Protein AF-A0A933RYH8-F1 (afdb_monomer)

Mean predicted aligned error: 13.93 Å

Secondary structure (DSSP, 8-state):
--------------------------EEEE-S-TT-EEEEESSHHHHHHHHTTT--EEEE-HHHHSTTTTS-----

Organism: Rhodopseudomonas palustris (NCBI:txid1076)

pLDDT: mean 76.75, std 16.55, range [42.53, 97.19]

InterPro domains:
  IPR021937 Protein of unknown function DUF3551 [PF12071] (4-67)

Foldseek 3Di:
DDDDDDDDDDDDDDPDDDDDDDPPQFKWKDLPDPPDTRRPHNDPVVRVVVCPPSHTDMDTDVCVVVPPPPPPDPPD

Sequence (76 aa):
MKKLLMLSVVGVGLLNAGAASAASYKWCVNYGTADALECEYRTLAQCRASASGVGGECSVNPHLLFGNASTQTPVR

Structure (mmCIF, N/CA/C/O backbone):
data_AF-A0A933RYH8-F1
#
_entry.id   AF-A0A933RYH8-F1
#
loop_
_atom_site.group_PDB
_atom_site.id
_atom_site.type_symbol
_atom_site.label_atom_id
_atom_site.label_alt_id
_atom_site.label_comp_id
_atom_site.label_asym_id
_atom_site.label_entity_id
_atom_site.label_seq_id
_atom_site.pdbx_PDB_ins_code
_atom_site.Cartn_x
_atom_site.Cartn_y
_atom_site.Cartn_z
_atom_site.occupancy
_atom_site.B_iso_or_equiv
_atom_site.auth_seq_id
_atom_site.auth_comp_id
_atom_site.auth_asym_id
_atom_site.auth_atom_id
_atom_site.pdbx_PDB_model_num
ATOM 1 N N . MET A 1 1 ? 31.992 -1.454 57.175 1.00 42.53 1 MET A N 1
ATOM 2 C CA . MET A 1 1 ? 31.777 -2.435 56.089 1.00 42.53 1 MET A CA 1
ATOM 3 C C . MET A 1 1 ? 30.319 -2.880 56.105 1.00 42.53 1 MET A C 1
ATOM 5 O O . MET A 1 1 ? 29.946 -3.651 56.976 1.00 42.53 1 MET A O 1
ATOM 9 N N . LYS A 1 2 ? 29.466 -2.329 55.232 1.00 44.56 2 LYS A N 1
ATOM 10 C CA . LYS A 1 2 ? 28.075 -2.783 55.060 1.00 44.56 2 LYS A CA 1
ATOM 11 C C . LYS A 1 2 ? 27.994 -3.425 53.675 1.00 44.56 2 LYS A C 1
ATOM 13 O O . LYS A 1 2 ? 28.111 -2.727 52.676 1.00 44.56 2 LYS A O 1
ATOM 18 N N . LYS A 1 3 ? 27.913 -4.756 53.628 1.00 48.88 3 LYS A N 1
ATOM 19 C CA . LYS A 1 3 ? 27.781 -5.518 52.382 1.00 48.88 3 LYS A CA 1
ATOM 20 C C . LYS A 1 3 ? 26.338 -5.353 51.899 1.00 48.88 3 LYS A C 1
ATOM 22 O O . LYS A 1 3 ? 25.438 -5.943 52.486 1.00 48.88 3 LYS A O 1
ATOM 27 N N . LEU A 1 4 ? 26.117 -4.503 50.896 1.00 59.47 4 LEU A N 1
ATOM 28 C CA . LEU A 1 4 ? 24.839 -4.448 50.189 1.00 59.47 4 LEU A CA 1
ATOM 29 C C . LEU A 1 4 ? 24.708 -5.724 49.352 1.00 59.47 4 LEU A C 1
ATOM 31 O O . LEU A 1 4 ? 25.424 -5.909 48.372 1.00 59.47 4 LEU A O 1
ATOM 35 N N . LEU A 1 5 ? 23.818 -6.617 49.776 1.00 61.69 5 LEU A N 1
ATOM 36 C CA . LEU A 1 5 ? 23.367 -7.753 48.981 1.00 61.69 5 LEU A CA 1
ATOM 37 C C . LEU A 1 5 ? 22.429 -7.222 47.890 1.00 61.69 5 LEU A C 1
ATOM 39 O O . LEU A 1 5 ? 21.309 -6.810 48.182 1.00 61.69 5 LEU A O 1
ATOM 43 N N . MET A 1 6 ? 22.902 -7.201 46.642 1.00 58.38 6 MET A N 1
ATOM 44 C CA . MET A 1 6 ? 22.043 -7.011 45.473 1.00 58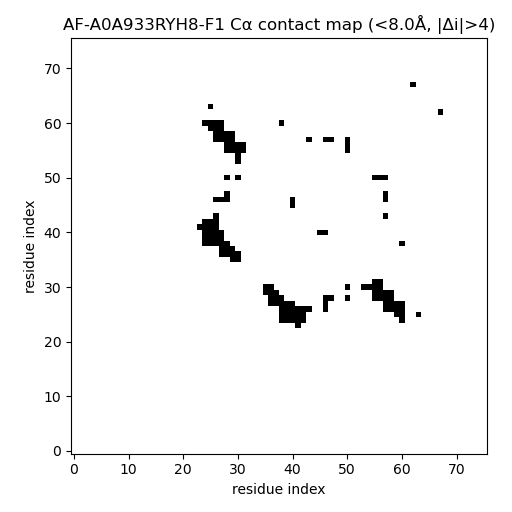.38 6 MET A CA 1
ATOM 45 C C . MET A 1 6 ? 21.218 -8.282 45.265 1.00 58.38 6 MET A C 1
ATOM 47 O O . MET A 1 6 ? 21.769 -9.346 44.992 1.00 58.38 6 MET A O 1
ATOM 51 N N . LEU A 1 7 ? 19.899 -8.165 45.405 1.00 63.12 7 LEU A N 1
ATOM 52 C CA . LEU A 1 7 ? 18.946 -9.214 45.062 1.00 63.12 7 LEU A CA 1
ATOM 53 C C . LEU A 1 7 ? 18.513 -8.995 43.604 1.00 63.12 7 LEU A C 1
ATOM 55 O O . LEU A 1 7 ? 17.668 -8.150 43.316 1.00 63.12 7 LEU A O 1
ATOM 59 N N . SER A 1 8 ? 19.134 -9.705 42.667 1.00 62.66 8 SER A N 1
ATOM 60 C CA . SER A 1 8 ? 18.743 -9.696 41.256 1.00 62.66 8 SER A CA 1
ATOM 61 C C . SER A 1 8 ? 17.536 -10.616 41.048 1.00 62.66 8 SER A C 1
ATOM 63 O O . SER A 1 8 ? 17.656 -11.839 41.060 1.00 62.66 8 SER A O 1
ATOM 65 N N . VAL A 1 9 ? 16.354 -10.026 40.853 1.00 71.62 9 VAL A N 1
ATOM 66 C CA . VAL A 1 9 ? 15.160 -10.754 40.403 1.00 71.62 9 VAL A CA 1
ATOM 67 C C . VAL A 1 9 ? 15.284 -10.989 38.899 1.00 71.62 9 VAL A C 1
ATOM 69 O O . VAL A 1 9 ? 15.126 -10.068 38.101 1.00 71.62 9 VAL A O 1
ATOM 72 N N . VAL A 1 10 ? 15.572 -12.229 38.504 1.00 72.19 10 VAL A N 1
ATOM 73 C CA . VAL A 1 10 ? 15.420 -12.681 37.116 1.00 72.19 10 VAL A CA 1
ATOM 74 C C . VAL A 1 10 ? 13.946 -13.022 36.906 1.00 72.19 10 VAL A C 1
ATOM 76 O O . VAL A 1 10 ? 13.472 -14.077 37.320 1.00 72.19 10 VAL A O 1
ATOM 79 N N . GLY A 1 11 ? 13.203 -12.099 36.298 1.00 70.44 11 GLY A N 1
ATOM 80 C CA . GLY A 1 11 ? 11.844 -12.358 35.834 1.00 70.44 11 GLY A CA 1
ATOM 81 C C . GLY A 1 11 ? 11.882 -13.171 34.543 1.00 70.44 11 GLY A C 1
ATOM 82 O O . GLY A 1 11 ? 12.229 -12.641 33.491 1.00 70.44 11 GLY A O 1
ATOM 83 N N . VAL A 1 12 ? 11.529 -14.455 34.610 1.00 71.62 12 VAL A N 1
ATOM 84 C CA . VAL A 1 12 ? 11.313 -15.281 33.414 1.00 71.62 12 VAL A CA 1
ATOM 85 C C . VAL A 1 12 ? 9.909 -14.980 32.889 1.00 71.62 12 VAL A C 1
ATOM 87 O O . VAL A 1 12 ? 8.915 -15.445 33.442 1.00 71.62 12 VAL A O 1
ATOM 90 N N . GLY A 1 13 ? 9.821 -14.156 31.844 1.00 70.50 13 GLY A N 1
ATOM 91 C CA . GLY A 1 13 ? 8.572 -13.909 31.128 1.00 70.50 13 GLY A CA 1
ATOM 92 C C . GLY A 1 13 ? 8.221 -15.097 30.233 1.00 70.50 13 GLY A C 1
ATOM 93 O O . GLY A 1 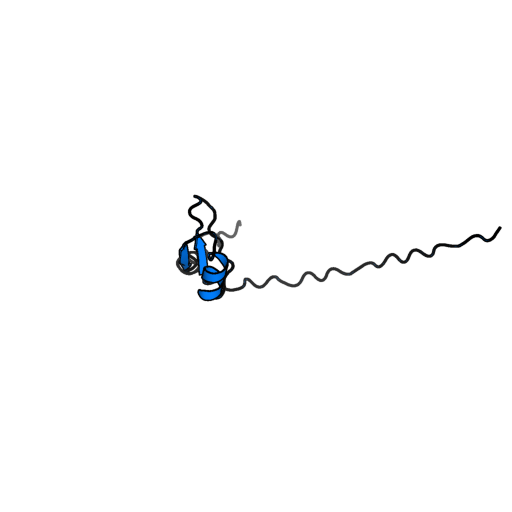13 ? 8.991 -15.454 29.344 1.00 70.50 13 GLY A O 1
ATOM 94 N N . LEU A 1 14 ? 7.057 -15.709 30.456 1.00 70.50 14 LEU A N 1
ATOM 95 C CA . LEU A 1 14 ? 6.486 -16.700 29.545 1.00 70.50 14 LEU A CA 1
ATOM 96 C C . LEU A 1 14 ? 6.028 -15.982 28.267 1.00 70.50 14 LEU A C 1
ATOM 98 O O . LEU A 1 14 ? 5.069 -15.212 28.289 1.00 70.50 14 LEU A O 1
ATOM 102 N N . LEU A 1 15 ? 6.719 -16.221 27.153 1.00 72.00 15 LEU A N 1
ATOM 103 C CA . LEU A 1 15 ? 6.304 -15.739 25.838 1.00 72.00 15 LEU A CA 1
ATOM 104 C C . LEU A 1 15 ? 5.142 -16.617 25.351 1.00 72.00 15 LEU A C 1
ATOM 106 O O . LEU A 1 15 ? 5.349 -17.738 24.892 1.00 72.00 15 LEU A O 1
ATOM 110 N N . ASN A 1 16 ? 3.910 -16.126 25.483 1.00 63.28 16 ASN A N 1
ATOM 111 C CA . ASN A 1 16 ? 2.737 -16.783 24.914 1.00 63.28 16 ASN A CA 1
ATOM 112 C C . ASN A 1 16 ? 2.669 -16.475 23.409 1.00 63.28 16 ASN A C 1
ATOM 114 O O . ASN A 1 16 ? 2.220 -15.401 23.007 1.00 63.28 16 ASN A O 1
ATOM 118 N N . ALA A 1 17 ? 3.152 -17.398 22.577 1.00 63.06 17 ALA A N 1
ATOM 119 C CA . ALA A 1 17 ? 3.021 -17.311 21.127 1.00 63.06 17 ALA A CA 1
ATOM 120 C C . ALA A 1 17 ? 1.582 -17.679 20.723 1.00 63.06 17 ALA A C 1
ATOM 122 O O . ALA A 1 17 ? 1.247 -18.847 20.539 1.00 63.06 17 ALA A O 1
ATOM 123 N N . GLY A 1 18 ? 0.708 -16.675 20.626 1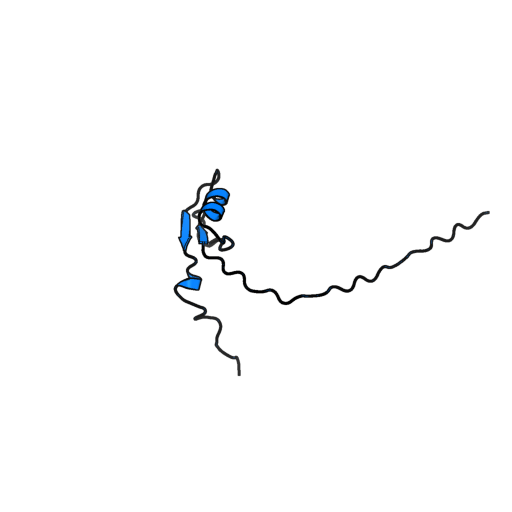.00 61.25 18 GLY A N 1
ATOM 124 C CA . GLY A 1 18 ? -0.624 -16.845 20.046 1.00 61.25 18 GLY A CA 1
ATOM 125 C C . GLY A 1 18 ? -0.545 -17.138 18.544 1.00 61.25 18 GLY A C 1
ATOM 126 O O . GLY A 1 18 ? 0.361 -16.665 17.858 1.00 61.25 18 GLY A O 1
ATOM 127 N N . ALA A 1 19 ? -1.503 -17.906 18.020 1.00 61.84 19 ALA A N 1
ATOM 128 C CA . ALA A 1 19 ? -1.608 -18.161 16.587 1.00 61.84 19 ALA A CA 1
ATOM 129 C C . ALA A 1 19 ? -1.805 -16.840 15.818 1.00 61.84 19 ALA A C 1
ATOM 131 O O . ALA A 1 19 ? -2.766 -16.106 16.061 1.00 61.84 19 ALA A O 1
ATOM 132 N N . ALA A 1 20 ? -0.905 -16.541 14.878 1.00 60.28 20 ALA A N 1
ATOM 133 C CA . ALA A 1 20 ? -1.055 -15.405 13.979 1.00 60.28 20 ALA A CA 1
ATOM 134 C C . ALA A 1 20 ? -2.214 -15.689 13.015 1.00 60.28 20 ALA A C 1
ATOM 136 O O . ALA A 1 20 ? -2.119 -16.532 12.126 1.00 60.28 20 ALA A O 1
ATOM 137 N N . SER A 1 21 ? -3.337 -15.001 13.211 1.00 56.09 21 SER A N 1
ATOM 138 C CA . SER A 1 21 ? -4.434 -15.036 12.246 1.00 56.09 21 SER A CA 1
ATOM 139 C C . SER A 1 21 ? -4.039 -14.196 11.037 1.00 56.09 21 SER A C 1
ATOM 141 O O . SER A 1 21 ? -3.718 -13.017 11.194 1.00 56.09 21 SER A O 1
ATOM 143 N N . ALA A 1 22 ? -4.063 -14.788 9.840 1.00 62.59 22 ALA A N 1
ATOM 144 C CA . ALA A 1 22 ? -3.831 -14.062 8.598 1.00 62.59 22 ALA A CA 1
ATOM 145 C C . ALA A 1 22 ? -4.914 -12.986 8.448 1.00 62.59 22 ALA A C 1
ATOM 147 O O . ALA A 1 22 ? -6.068 -13.278 8.128 1.00 62.59 22 ALA A O 1
ATOM 148 N N . ALA A 1 23 ? -4.566 -11.735 8.744 1.00 67.81 23 ALA A N 1
ATOM 149 C CA . ALA A 1 23 ? -5.482 -10.632 8.538 1.00 67.81 23 ALA A CA 1
ATOM 150 C C . ALA A 1 23 ? -5.765 -10.500 7.034 1.00 67.81 23 ALA A C 1
ATOM 152 O O . ALA A 1 23 ? -4.857 -10.539 6.206 1.00 67.81 23 ALA A O 1
ATOM 153 N N . SER A 1 24 ? -7.040 -10.357 6.673 1.00 78.25 24 SER A N 1
ATOM 154 C CA . SER A 1 24 ? -7.439 -10.150 5.282 1.00 78.25 24 SER A CA 1
ATOM 155 C C . SER A 1 24 ? -7.072 -8.730 4.847 1.00 78.25 24 SER A C 1
ATOM 157 O O . SER A 1 24 ? -7.833 -7.781 5.052 1.00 78.25 24 SER A O 1
ATOM 159 N N . TYR A 1 25 ? -5.885 -8.572 4.266 1.00 90.12 25 TYR A N 1
ATOM 160 C CA . TYR A 1 25 ? -5.422 -7.313 3.692 1.00 90.12 25 TYR A CA 1
ATOM 161 C C . TYR A 1 25 ? -5.850 -7.216 2.231 1.00 90.12 25 TYR A C 1
ATOM 163 O O . TYR A 1 25 ? -5.338 -7.917 1.357 1.00 90.12 25 TYR A O 1
ATOM 171 N N . LYS A 1 26 ? -6.850 -6.367 1.980 1.00 92.44 26 LYS A N 1
ATOM 172 C CA . LYS A 1 26 ? -7.488 -6.237 0.667 1.00 92.44 26 LYS A CA 1
ATOM 173 C C . LYS A 1 26 ? -6.699 -5.365 -0.301 1.00 92.44 26 LYS A C 1
ATOM 175 O O . LYS A 1 26 ? -6.854 -5.528 -1.508 1.00 92.44 26 LYS A O 1
ATOM 180 N N . TRP A 1 27 ? -5.895 -4.443 0.210 1.00 95.06 27 TRP A N 1
ATOM 181 C CA . TRP A 1 27 ? -5.260 -3.408 -0.593 1.00 95.06 27 TRP A CA 1
ATOM 182 C C . TRP A 1 27 ? -3.750 -3.476 -0.465 1.00 95.06 27 TRP A C 1
ATOM 184 O O . TRP A 1 27 ? -3.230 -3.696 0.630 1.00 95.06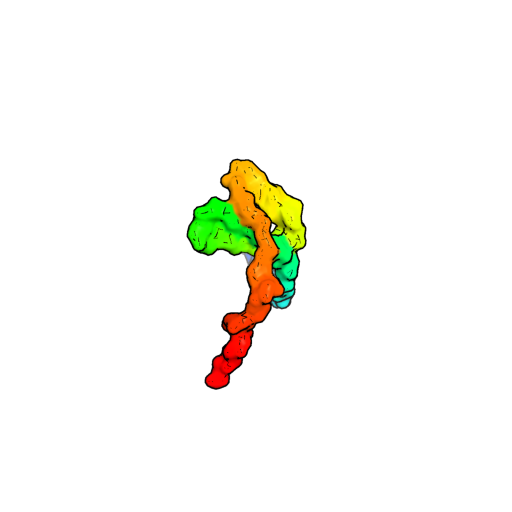 27 TRP A O 1
ATOM 194 N N . CYS A 1 28 ? -3.080 -3.234 -1.585 1.00 94.38 28 CYS A N 1
ATOM 195 C CA . CYS A 1 28 ? -1.641 -3.073 -1.639 1.00 94.38 28 CYS A CA 1
ATOM 196 C C . CYS A 1 28 ? -1.267 -1.740 -2.273 1.00 94.38 28 CYS A C 1
ATOM 198 O O . CYS A 1 28 ? -2.041 -1.207 -3.072 1.00 94.38 28 CYS A O 1
ATOM 200 N N . VAL A 1 29 ? -0.083 -1.236 -1.941 1.00 95.25 29 VAL A N 1
ATOM 201 C CA . VAL A 1 29 ? 0.535 -0.083 -2.605 1.00 95.25 29 VAL A CA 1
ATOM 202 C C . VAL A 1 29 ? 1.749 -0.540 -3.410 1.00 95.25 29 VAL A C 1
ATOM 204 O O . VAL A 1 29 ? 2.511 -1.397 -2.966 1.00 95.25 29 VAL A O 1
ATOM 207 N N . ASN A 1 30 ? 1.918 0.036 -4.596 1.00 94.12 30 ASN A N 1
ATOM 208 C CA . ASN A 1 30 ? 3.108 -0.096 -5.425 1.00 94.12 30 ASN A CA 1
ATOM 209 C C . ASN A 1 30 ? 3.781 1.278 -5.549 1.00 94.12 30 ASN A C 1
ATOM 211 O O . ASN A 1 30 ? 3.170 2.220 -6.056 1.00 94.12 30 ASN A O 1
ATOM 215 N N . TYR A 1 31 ? 5.031 1.392 -5.103 1.00 91.81 31 TYR A N 1
ATOM 216 C CA . TYR A 1 31 ? 5.809 2.637 -5.156 1.00 91.81 31 T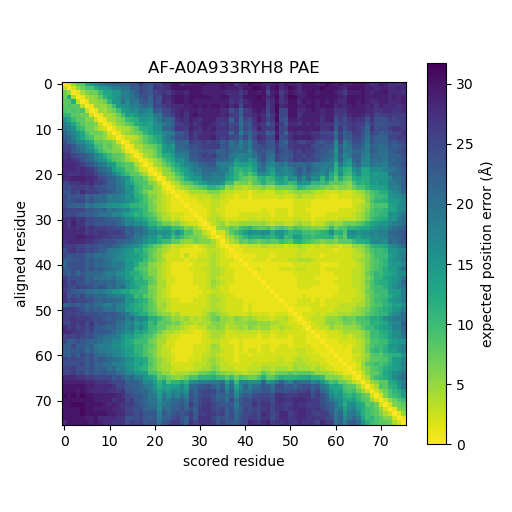YR A CA 1
ATOM 217 C C . TYR A 1 31 ? 6.587 2.833 -6.473 1.00 91.81 31 TYR A C 1
ATOM 219 O O . TYR A 1 31 ? 7.381 3.762 -6.592 1.00 91.81 31 TYR A O 1
ATOM 227 N N . GLY A 1 32 ? 6.378 1.973 -7.473 1.00 85.19 32 GLY A N 1
ATOM 228 C CA . GLY A 1 32 ? 7.087 1.990 -8.755 1.00 85.19 32 GLY A CA 1
ATOM 229 C C . GLY A 1 32 ? 8.471 1.336 -8.709 1.00 85.19 32 GLY A C 1
ATOM 230 O O . GLY A 1 32 ? 9.227 1.433 -9.674 1.00 85.19 32 GLY A O 1
ATOM 231 N N . THR A 1 33 ? 8.816 0.672 -7.605 1.00 80.56 33 THR A N 1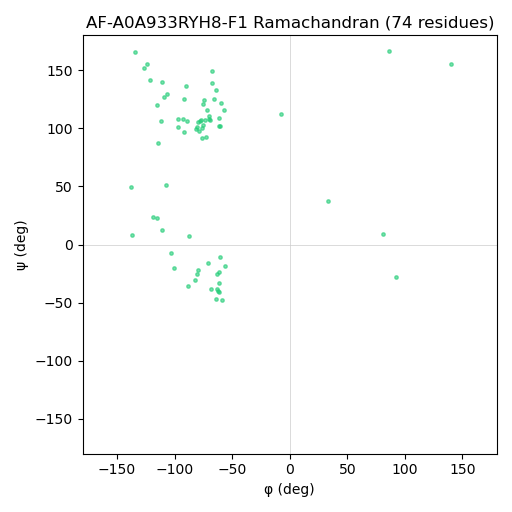
ATOM 232 C CA . THR A 1 33 ? 10.011 -0.168 -7.492 1.00 80.56 33 THR A CA 1
ATOM 233 C C . THR A 1 33 ? 9.651 -1.593 -7.903 1.00 80.56 33 THR A C 1
ATOM 235 O O . THR A 1 33 ? 8.586 -2.094 -7.552 1.00 80.56 33 THR A O 1
ATOM 238 N N . ALA A 1 34 ? 10.520 -2.230 -8.692 1.00 67.81 34 ALA A N 1
ATOM 239 C CA . ALA A 1 34 ? 10.198 -3.443 -9.449 1.00 67.81 34 ALA A CA 1
ATOM 240 C C . ALA A 1 34 ? 9.675 -4.631 -8.612 1.00 67.81 34 ALA A C 1
ATOM 242 O O . ALA A 1 34 ? 9.015 -5.501 -9.172 1.00 67.81 34 ALA A O 1
ATOM 243 N N . ASP A 1 35 ? 9.896 -4.645 -7.293 1.00 66.38 35 ASP A N 1
ATOM 244 C CA . ASP A 1 35 ? 9.665 -5.827 -6.456 1.00 66.38 35 ASP A CA 1
ATOM 245 C C . ASP A 1 35 ? 8.975 -5.552 -5.102 1.00 66.38 35 ASP A C 1
ATOM 247 O O . ASP A 1 35 ? 8.871 -6.465 -4.286 1.00 66.38 35 ASP A O 1
ATOM 251 N N . ALA A 1 36 ? 8.483 -4.335 -4.827 1.00 78.94 36 ALA A N 1
ATOM 252 C CA . ALA A 1 36 ? 7.873 -4.011 -3.526 1.00 78.94 36 ALA A CA 1
ATOM 253 C C . ALA A 1 36 ? 6.376 -3.694 -3.656 1.00 78.94 36 ALA A C 1
ATOM 255 O O . ALA A 1 36 ? 5.969 -2.541 -3.830 1.00 78.94 36 ALA A O 1
ATOM 256 N N . LEU A 1 37 ? 5.552 -4.741 -3.590 1.00 89.69 37 LEU A N 1
ATOM 257 C CA . LEU A 1 37 ? 4.111 -4.608 -3.401 1.00 89.69 37 LEU A CA 1
ATOM 258 C C . LEU A 1 37 ? 3.791 -4.790 -1.912 1.00 89.69 37 LEU A C 1
ATOM 260 O O . LEU A 1 37 ? 3.830 -5.907 -1.399 1.00 89.69 37 LEU A O 1
ATOM 264 N N . GLU A 1 38 ? 3.432 -3.708 -1.223 1.00 91.62 38 GLU A N 1
ATOM 265 C CA . GLU A 1 38 ? 3.157 -3.757 0.219 1.00 91.62 38 GLU A CA 1
ATOM 266 C C . GLU A 1 38 ? 1.657 -3.984 0.452 1.00 91.62 38 GLU A C 1
ATOM 268 O O . GLU A 1 38 ? 0.836 -3.098 0.201 1.00 91.62 38 GLU A O 1
ATOM 273 N N . CYS A 1 39 ? 1.286 -5.183 0.908 1.00 92.75 39 CYS A N 1
ATOM 274 C CA . CYS A 1 39 ? -0.098 -5.663 1.018 1.00 92.75 39 CYS A CA 1
ATOM 275 C C . CYS A 1 39 ? -0.604 -5.731 2.465 1.00 92.75 39 CYS A C 1
ATOM 277 O O . CYS A 1 39 ? -1.122 -6.757 2.904 1.00 92.75 39 CYS A O 1
ATOM 279 N N . GLU A 1 40 ? -0.459 -4.642 3.214 1.00 91.62 40 GLU A N 1
ATOM 280 C CA . GLU A 1 40 ? -0.766 -4.576 4.652 1.00 91.62 40 GLU A CA 1
ATOM 281 C C . GLU A 1 40 ? -1.989 -3.704 4.991 1.00 91.62 40 GLU A C 1
ATOM 283 O O . GLU A 1 40 ? -2.276 -3.415 6.157 1.00 91.62 40 GLU A O 1
ATOM 288 N N . TYR A 1 41 ? -2.778 -3.316 3.984 1.00 94.25 41 TYR A N 1
ATOM 289 C CA . TYR A 1 41 ? -3.888 -2.381 4.163 1.00 94.25 41 TYR A CA 1
ATOM 290 C C . TYR A 1 41 ? -5.254 -3.063 4.102 1.00 94.25 41 TYR A C 1
ATOM 292 O O . TYR A 1 41 ? -5.611 -3.776 3.157 1.00 94.25 41 TYR A O 1
ATOM 300 N N . ARG A 1 42 ? -6.088 -2.788 5.110 1.00 94.19 42 ARG A N 1
ATOM 301 C CA . ARG A 1 42 ? -7.473 -3.289 5.157 1.00 94.19 42 ARG A CA 1
ATOM 302 C C . ARG A 1 42 ? -8.429 -2.434 4.330 1.00 94.19 42 ARG A C 1
ATOM 304 O O . ARG A 1 42 ? -9.399 -2.950 3.779 1.00 94.19 42 ARG A O 1
ATOM 311 N N . THR A 1 43 ? -8.157 -1.133 4.212 1.00 94.88 43 THR A N 1
ATOM 312 C CA . THR A 1 43 ? -8.999 -0.182 3.472 1.00 94.88 43 THR A CA 1
ATOM 313 C C . THR A 1 43 ? -8.190 0.600 2.442 1.00 94.88 43 THR A C 1
ATOM 315 O O . THR A 1 43 ? -7.001 0.856 2.627 1.00 94.88 43 THR A O 1
ATOM 318 N N . LEU A 1 44 ? -8.857 1.029 1.366 1.00 95.56 44 LEU A N 1
ATOM 319 C CA . LEU A 1 44 ? -8.240 1.860 0.330 1.00 95.56 44 LEU A CA 1
ATOM 320 C C . LEU A 1 44 ? -7.756 3.200 0.899 1.00 95.56 44 LEU A C 1
ATOM 322 O O . LEU A 1 44 ? -6.740 3.725 0.461 1.00 95.56 44 LEU A O 1
ATOM 326 N N . ALA A 1 45 ? -8.469 3.742 1.890 1.00 97.19 45 ALA A N 1
ATOM 327 C CA . ALA A 1 45 ? -8.070 4.967 2.574 1.00 97.19 45 ALA A CA 1
ATOM 328 C C . ALA A 1 45 ? -6.731 4.799 3.306 1.00 97.19 45 ALA A C 1
ATOM 330 O O . ALA A 1 45 ? -5.896 5.692 3.235 1.00 97.19 45 ALA A O 1
ATOM 331 N N . GLN A 1 46 ? -6.503 3.646 3.946 1.00 96.25 46 GLN A N 1
ATOM 332 C CA . GLN A 1 46 ? -5.232 3.326 4.604 1.00 96.25 46 GLN A CA 1
ATOM 333 C C . GLN A 1 46 ? -4.081 3.245 3.596 1.00 96.25 46 GLN A C 1
ATOM 335 O O . GLN A 1 46 ? -3.060 3.890 3.796 1.00 96.25 46 GLN A O 1
ATOM 340 N N . CYS A 1 47 ? -4.290 2.544 2.476 1.00 96.31 47 CYS A N 1
ATOM 341 C CA . CYS A 1 47 ? -3.301 2.473 1.398 1.00 96.31 47 CYS A CA 1
ATOM 342 C C . CYS A 1 47 ? -2.954 3.868 0.849 1.00 96.31 47 CYS A C 1
ATOM 344 O O . CYS A 1 47 ? -1.788 4.241 0.751 1.00 96.31 47 CYS A O 1
ATOM 346 N N . ARG A 1 48 ? -3.974 4.684 0.552 1.00 96.25 48 ARG A N 1
ATOM 347 C CA . ARG A 1 48 ? -3.782 6.051 0.044 1.00 96.25 48 ARG A CA 1
ATOM 348 C C . ARG A 1 48 ? -3.078 6.950 1.048 1.00 96.25 48 ARG A C 1
ATOM 350 O O . ARG A 1 48 ? -2.262 7.766 0.638 1.00 96.25 48 ARG A O 1
ATOM 357 N N . ALA A 1 49 ? -3.385 6.813 2.337 1.00 96.62 49 ALA A N 1
ATOM 358 C CA . ALA A 1 49 ? -2.709 7.564 3.385 1.00 96.62 49 ALA A CA 1
ATOM 359 C C . ALA A 1 49 ? -1.210 7.236 3.428 1.00 96.62 49 ALA A C 1
ATOM 361 O O . ALA A 1 49 ? -0.407 8.155 3.529 1.00 96.62 49 ALA A O 1
ATOM 362 N N . SER A 1 50 ? -0.827 5.965 3.268 1.00 93.38 50 SER A N 1
ATOM 363 C CA . SER A 1 50 ? 0.585 5.567 3.170 1.00 93.38 50 SER A CA 1
ATOM 364 C C . SER A 1 50 ? 1.264 6.051 1.888 1.00 93.38 50 SER A C 1
ATOM 366 O O . SER A 1 50 ? 2.398 6.511 1.948 1.00 93.38 50 SER A O 1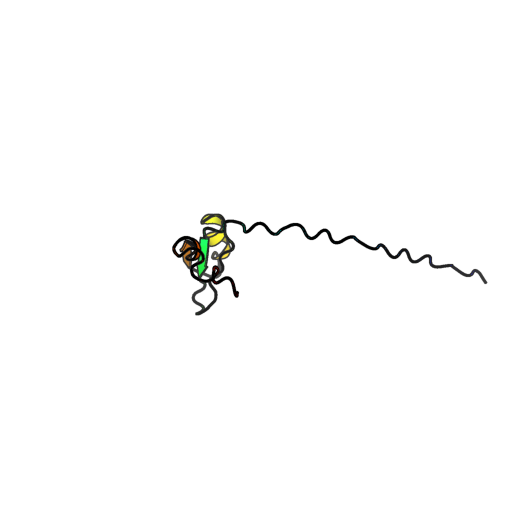
ATOM 368 N N . ALA A 1 51 ? 0.566 6.032 0.749 1.00 93.94 51 ALA A N 1
ATOM 369 C CA . ALA A 1 51 ? 1.082 6.571 -0.515 1.00 93.94 51 ALA A CA 1
ATOM 370 C C . ALA A 1 51 ? 1.167 8.114 -0.537 1.00 93.94 51 ALA A C 1
ATOM 372 O O . ALA A 1 51 ? 1.811 8.707 -1.408 1.00 93.94 51 ALA A O 1
ATOM 373 N N . SER A 1 52 ? 0.490 8.790 0.395 1.00 92.81 52 SER A N 1
ATOM 374 C CA . SER A 1 52 ? 0.436 10.250 0.438 1.00 92.81 52 SER A CA 1
ATOM 375 C C . SER A 1 52 ? 1.821 10.824 0.744 1.00 92.81 52 SER A C 1
ATOM 377 O O . SER A 1 52 ? 2.440 10.489 1.747 1.00 92.81 52 SER A O 1
ATOM 379 N N . GLY A 1 53 ? 2.308 11.716 -0.118 1.00 86.50 53 GLY A N 1
ATOM 380 C CA . GLY A 1 53 ? 3.584 12.421 0.062 1.00 86.50 53 GLY A CA 1
ATOM 381 C C . GLY A 1 53 ? 4.796 11.745 -0.585 1.00 86.50 53 GLY A C 1
ATOM 382 O O . GLY A 1 53 ? 5.706 12.451 -1.006 1.00 86.50 53 GLY A O 1
ATOM 383 N N . VAL A 1 54 ? 4.785 10.419 -0.736 1.00 86.44 54 VAL A N 1
ATOM 384 C CA . VAL A 1 54 ? 5.838 9.649 -1.432 1.00 86.44 54 VAL A CA 1
ATOM 385 C C . VAL A 1 54 ? 5.455 9.257 -2.863 1.00 86.44 54 VAL A C 1
ATOM 387 O O . VAL A 1 54 ? 6.333 9.012 -3.686 1.00 86.44 54 VAL A O 1
ATOM 390 N N . GLY A 1 55 ? 4.158 9.260 -3.185 1.00 88.31 55 GLY A N 1
ATOM 391 C CA . GLY A 1 55 ? 3.638 8.706 -4.434 1.00 88.31 55 GLY A CA 1
ATOM 392 C C . GLY A 1 55 ? 3.375 7.204 -4.306 1.00 88.31 55 GLY A C 1
ATOM 393 O O . GLY A 1 55 ? 3.769 6.581 -3.327 1.00 88.31 55 GLY A O 1
ATOM 394 N N . GLY A 1 56 ? 2.657 6.627 -5.267 1.00 91.69 56 GLY A N 1
ATOM 395 C CA . GLY A 1 56 ? 2.347 5.197 -5.292 1.00 91.69 56 GLY A CA 1
ATOM 396 C C . GLY A 1 56 ? 0.926 4.898 -5.757 1.00 91.69 56 GLY A C 1
ATOM 397 O O . GLY A 1 56 ? 0.025 5.735 -5.652 1.00 91.69 56 GLY A O 1
ATOM 398 N N . GLU A 1 57 ? 0.727 3.693 -6.284 1.00 94.25 57 GLU A N 1
ATOM 399 C CA . GLU A 1 57 ? -0.559 3.230 -6.801 1.00 94.25 57 GLU A CA 1
ATOM 400 C C . GLU A 1 57 ? -1.170 2.167 -5.886 1.00 94.25 57 GLU A C 1
ATOM 402 O O . GLU A 1 57 ? -0.538 1.162 -5.566 1.00 94.25 57 GLU A O 1
ATOM 407 N N . CYS A 1 58 ? -2.422 2.388 -5.478 1.00 95.50 58 CYS A N 1
ATOM 408 C CA . CYS A 1 58 ? -3.181 1.436 -4.675 1.00 95.50 58 CYS A CA 1
ATOM 409 C C . CYS A 1 58 ? -4.001 0.495 -5.558 1.00 95.50 58 CYS A C 1
ATOM 411 O O . CYS A 1 58 ? -4.863 0.9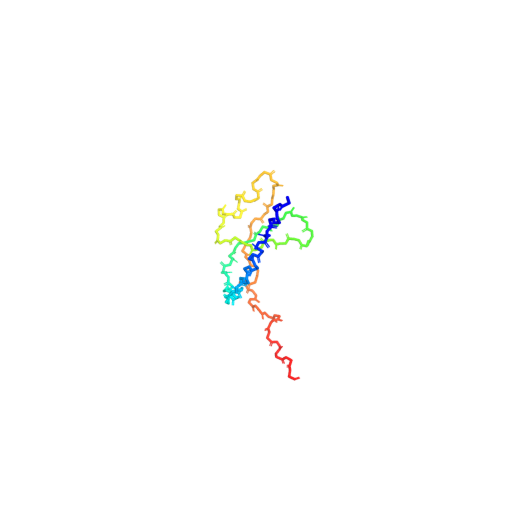52 -6.313 1.00 95.50 58 CYS A O 1
ATOM 413 N N . SER A 1 59 ? -3.818 -0.811 -5.386 1.00 94.44 59 SER A N 1
ATOM 414 C CA . SER A 1 59 ? -4.547 -1.852 -6.117 1.00 94.44 59 SER A CA 1
ATOM 415 C C . SER A 1 59 ? -5.040 -2.966 -5.185 1.00 94.44 59 SER A C 1
ATOM 417 O O . SER A 1 59 ? -4.678 -3.037 -4.006 1.00 94.44 59 SER A O 1
ATOM 419 N N . VAL A 1 60 ? -5.961 -3.799 -5.682 1.00 93.25 60 VAL A N 1
ATOM 420 C CA . VAL A 1 60 ? -6.462 -4.958 -4.926 1.00 93.25 60 VAL A CA 1
ATOM 421 C C . VAL A 1 60 ? -5.339 -5.975 -4.779 1.00 93.25 60 VAL A C 1
ATOM 423 O O . VAL A 1 60 ? -4.622 -6.244 -5.739 1.00 93.25 60 VAL A O 1
ATOM 426 N N . ASN A 1 61 ? -5.231 -6.574 -3.594 1.00 91.00 61 ASN A N 1
ATOM 427 C CA . ASN A 1 61 ? -4.253 -7.611 -3.323 1.00 91.00 61 ASN A CA 1
ATOM 428 C C . ASN A 1 61 ? -4.405 -8.785 -4.310 1.00 91.00 61 ASN A C 1
ATOM 430 O O . ASN A 1 61 ? -5.437 -9.466 -4.278 1.00 91.00 61 ASN A O 1
ATOM 434 N N . PRO A 1 62 ? -3.396 -9.059 -5.162 1.00 86.81 62 PRO A N 1
ATOM 435 C CA . PRO A 1 62 ? -3.479 -10.112 -6.168 1.00 86.81 62 PRO A CA 1
ATOM 436 C C . PRO A 1 62 ? -3.624 -11.507 -5.548 1.00 86.81 62 PRO A C 1
ATOM 438 O O . PRO A 1 62 ? -4.249 -12.375 -6.157 1.00 86.81 62 PRO A O 1
ATOM 441 N N . HIS A 1 63 ? -3.170 -11.725 -4.307 1.00 84.25 63 HIS A N 1
ATOM 442 C CA . HIS A 1 63 ? -3.398 -12.986 -3.592 1.00 84.25 63 HIS A CA 1
ATOM 443 C C . HIS A 1 63 ? -4.886 -13.288 -3.371 1.00 84.25 63 HIS A C 1
ATOM 445 O O . HIS A 1 63 ? -5.251 -14.450 -3.222 1.00 84.25 63 HIS A O 1
ATOM 451 N N . LEU A 1 64 ? -5.757 -12.273 -3.371 1.00 84.88 64 LEU A N 1
ATOM 452 C CA . LEU A 1 64 ? -7.207 -12.470 -3.279 1.00 84.88 64 LEU A CA 1
ATOM 453 C C . LEU A 1 64 ? -7.838 -12.866 -4.617 1.00 84.88 64 LEU A C 1
ATOM 455 O O . LEU A 1 64 ? -8.923 -13.438 -4.630 1.00 84.88 64 LEU A O 1
ATOM 459 N N . LEU A 1 65 ? -7.172 -12.551 -5.730 1.00 80.69 65 LEU A N 1
ATOM 460 C CA . LEU A 1 65 ? -7.630 -12.861 -7.085 1.00 80.69 65 LEU A CA 1
ATOM 461 C C . LEU A 1 65 ? -7.152 -14.251 -7.528 1.00 80.69 65 LEU A C 1
ATOM 463 O O . LEU A 1 65 ? -7.886 -14.967 -8.202 1.00 80.69 65 LEU A O 1
ATOM 467 N N . PHE A 1 66 ? -5.944 -14.642 -7.112 1.00 75.12 66 PHE A N 1
ATOM 468 C CA . PHE A 1 66 ? -5.276 -15.884 -7.525 1.00 75.12 66 PHE A CA 1
ATOM 469 C C . PHE A 1 66 ? -5.058 -16.881 -6.371 1.00 75.12 66 PHE A C 1
ATOM 471 O O . PHE A 1 66 ? -4.151 -17.705 -6.449 1.00 75.12 66 PHE A O 1
ATOM 478 N N . GLY A 1 67 ? -5.854 -16.767 -5.296 1.00 63.22 67 GLY A N 1
ATOM 479 C CA . GLY A 1 67 ? -5.799 -17.523 -4.032 1.00 63.22 67 GLY A CA 1
ATOM 480 C C . GLY A 1 67 ? -4.823 -18.702 -3.962 1.00 63.22 67 GLY A C 1
ATOM 481 O O . GLY A 1 67 ? -5.052 -19.713 -4.610 1.00 63.22 67 GLY A O 1
ATOM 482 N N . ASN A 1 68 ? -3.774 -18.578 -3.134 1.00 57.97 68 ASN A N 1
ATOM 483 C CA . ASN A 1 68 ? -2.827 -19.627 -2.705 1.00 57.97 68 ASN A CA 1
ATOM 484 C C . ASN A 1 68 ? -2.498 -20.739 -3.728 1.00 57.97 68 ASN A C 1
ATOM 486 O O . ASN A 1 68 ? -2.282 -21.882 -3.326 1.00 57.97 68 ASN A O 1
ATOM 490 N N . ALA A 1 69 ? -2.384 -20.441 -5.027 1.00 52.81 69 ALA A N 1
ATOM 491 C CA . ALA A 1 69 ? -1.946 -21.435 -6.014 1.00 52.81 69 ALA A CA 1
ATOM 492 C C . ALA A 1 69 ? -0.521 -21.974 -5.734 1.00 52.81 69 ALA A C 1
ATOM 494 O O . ALA A 1 69 ? -0.106 -22.969 -6.320 1.00 52.81 69 ALA A O 1
ATOM 495 N N . SER A 1 70 ? 0.210 -21.350 -4.803 1.00 51.66 70 SER A N 1
ATOM 496 C CA . SER A 1 70 ? 1.579 -21.700 -4.415 1.00 51.66 70 SER A CA 1
ATOM 497 C C . SER A 1 70 ? 1.697 -22.457 -3.083 1.00 51.66 70 SER A C 1
ATOM 499 O O . SER A 1 70 ? 2.795 -22.897 -2.754 1.00 51.66 70 SER A O 1
ATOM 501 N N . THR A 1 71 ? 0.620 -22.614 -2.299 1.00 55.12 71 THR A N 1
ATOM 502 C CA . THR A 1 71 ? 0.722 -23.086 -0.895 1.00 55.12 71 THR A CA 1
ATOM 503 C C . THR A 1 71 ? -0.011 -24.393 -0.603 1.00 55.12 71 THR A C 1
ATOM 505 O O . THR A 1 71 ? -0.350 -24.661 0.546 1.00 55.12 71 THR A O 1
ATOM 508 N N . GLN A 1 72 ? -0.249 -25.239 -1.606 1.00 49.56 72 GLN A N 1
ATOM 509 C CA . GLN A 1 72 ? -0.835 -26.562 -1.370 1.00 49.56 72 GLN A CA 1
ATOM 510 C C . GLN A 1 72 ? -0.165 -27.659 -2.207 1.00 49.56 72 GLN A C 1
ATOM 512 O O . GLN A 1 72 ? -0.842 -28.477 -2.821 1.00 49.56 72 GLN A O 1
ATOM 517 N N . THR A 1 73 ? 1.167 -27.733 -2.202 1.00 51.97 73 THR A N 1
ATOM 518 C CA . THR A 1 73 ? 1.820 -29.036 -2.395 1.00 51.97 73 THR A CA 1
ATOM 519 C C . THR A 1 73 ? 2.151 -29.565 -1.003 1.00 51.97 73 THR A C 1
ATOM 521 O O . THR A 1 73 ? 3.112 -29.088 -0.398 1.00 51.97 73 THR A O 1
ATOM 524 N N . PRO A 1 74 ? 1.371 -30.500 -0.426 1.00 55.56 74 PRO A N 1
ATOM 525 C CA . PRO A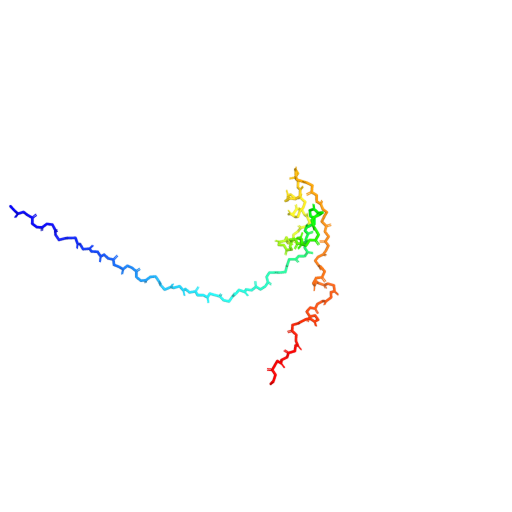 1 74 ? 1.866 -31.258 0.710 1.00 55.56 74 PRO A CA 1
ATOM 526 C C . PRO A 1 74 ? 3.102 -32.021 0.223 1.00 55.56 74 PRO A C 1
ATOM 528 O O . PRO A 1 74 ? 2.986 -32.932 -0.595 1.00 55.56 74 PRO A O 1
ATOM 531 N N . VAL A 1 75 ? 4.288 -31.610 0.673 1.00 61.19 75 VAL A N 1
ATOM 532 C CA . VAL A 1 75 ? 5.503 -32.426 0.574 1.00 61.19 75 VAL A CA 1
ATOM 533 C C . VAL A 1 75 ? 5.219 -33.708 1.359 1.00 61.19 75 VAL A C 1
ATOM 535 O O . VAL A 1 75 ? 5.134 -33.688 2.586 1.00 61.19 75 VAL A O 1
ATOM 538 N N . ARG A 1 76 ? 4.920 -34.771 0.611 1.00 46.62 76 ARG A N 1
ATOM 539 C CA . ARG A 1 76 ? 4.715 -36.146 1.072 1.00 46.62 76 ARG A CA 1
ATOM 540 C C . ARG A 1 76 ? 6.045 -36.873 1.123 1.00 46.62 76 ARG A C 1
ATOM 542 O O . ARG A 1 76 ? 6.851 -36.653 0.193 1.00 46.62 76 ARG A O 1
#

Radius of gyration: 22.96 Å; Cα contacts (8 Å, |Δi|>4): 72; chains: 1; bounding box: 41×49×66 Å

Solvent-accessible surface area (backbone atoms only — not comparable to full-atom values): 5184 Å² total; per-residue (Å²): 139,84,86,81,80,82,82,83,81,82,79,84,77,85,83,80,84,69,84,83,74,85,73,81,37,47,19,19,34,34,68,82,54,99,83,55,70,51,54,82,17,70,42,68,66,55,31,48,58,68,26,54,95,78,51,56,48,72,44,71,31,61,62,78,77,58,57,67,81,83,74,75,76,82,89,122